Protein AF-A0A353ERA5-F1 (afdb_monomer)

Mean predicted aligned error: 6.32 Å

pLDDT: mean 88.04, std 13.56, range [39.28, 97.62]

Solvent-accessible surface area (backbone atoms only — not comparable to full-atom values): 5396 Å² total; per-residue (Å²): 114,44,59,74,58,94,85,41,57,35,30,48,60,93,49,93,55,78,39,47,49,68,57,54,34,56,77,69,66,56,56,73,92,51,51,70,74,35,47,31,38,60,56,97,84,41,54,38,28,42,59,96,78,47,48,14,34,94,64,54,89,72,86,86,73,95,78,87,87,85,83,89,81,79,82,69,81,80,81,84,75,132

Nearest PDB structures (foldseek):
  3hj7-assembly1_A  TM=8.303E-01  e=2.734E-03  Geobacillus kaustophilus
  3a2k-assembly2_B  TM=8.663E-01  e=4.888E-03  Geobacillus kaustophilus
  1ni5-assembly1_A-2  TM=8.135E-01  e=7.355E-02  Escherichia coli
  3l4g-assembly1_B  TM=6.794E-01  e=4.202E-01  Homo sapiens

Radius of gyration: 14.83 Å; Cα contacts (8 Å, |Δi|>4): 99; chains: 1; bounding box: 41×38×36 Å

Structure (mmCIF, N/CA/C/O backbone):
data_AF-A0A353ERA5-F1
#
_entry.id   AF-A0A353ERA5-F1
#
loop_
_atom_site.group_PDB
_atom_site.id
_atom_site.type_symbol
_atom_site.label_atom_id
_atom_site.label_alt_id
_atom_site.label_comp_id
_atom_site.label_asym_id
_atom_site.label_entity_id
_atom_site.label_seq_id
_atom_site.pdbx_PDB_ins_code
_atom_site.Cartn_x
_atom_site.Cartn_y
_atom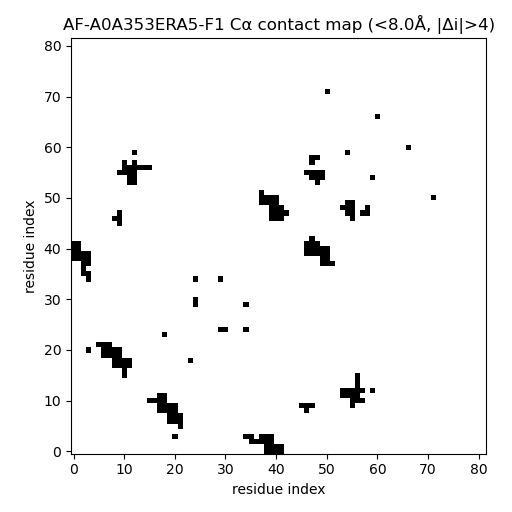_site.Cartn_z
_atom_site.occupancy
_atom_site.B_iso_or_equiv
_atom_site.auth_seq_id
_atom_site.auth_comp_id
_atom_site.auth_asym_id
_atom_site.auth_atom_id
_atom_site.pdbx_PDB_model_num
ATOM 1 N N . MET A 1 1 ? -6.085 -13.221 -0.433 1.00 86.94 1 MET A N 1
ATOM 2 C CA . MET A 1 1 ? -4.920 -12.473 -0.964 1.00 86.94 1 MET A CA 1
ATOM 3 C C . MET A 1 1 ? -4.994 -12.519 -2.479 1.00 86.94 1 MET A C 1
ATOM 5 O O . MET A 1 1 ? -5.525 -13.496 -2.990 1.00 86.94 1 MET A O 1
ATOM 9 N N . ARG A 1 2 ? -4.526 -11.489 -3.186 1.00 94.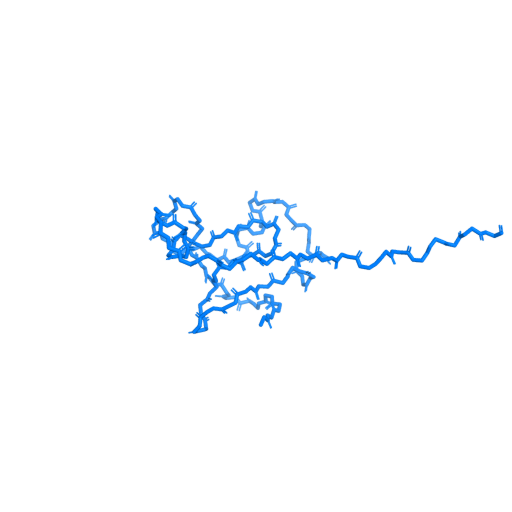06 2 ARG A N 1
ATOM 10 C CA . ARG A 1 2 ? -4.475 -11.475 -4.661 1.00 94.06 2 ARG A CA 1
ATOM 11 C C . ARG A 1 2 ? -3.333 -10.602 -5.170 1.00 94.06 2 ARG A C 1
ATOM 13 O O . ARG A 1 2 ? -2.729 -9.880 -4.383 1.00 94.06 2 ARG A O 1
ATOM 20 N N . THR A 1 3 ? -3.070 -10.642 -6.467 1.00 93.38 3 THR A N 1
ATOM 21 C CA . THR A 1 3 ? -2.208 -9.671 -7.151 1.00 93.38 3 THR A CA 1
ATOM 22 C C . THR A 1 3 ? -2.964 -8.367 -7.414 1.00 93.38 3 THR A C 1
ATOM 24 O O . THR A 1 3 ? -4.187 -8.283 -7.226 1.00 93.38 3 THR A O 1
ATOM 27 N N . TRP A 1 4 ? -2.229 -7.321 -7.787 1.00 94.12 4 TRP A N 1
ATOM 28 C CA . TRP A 1 4 ? -2.827 -6.035 -8.133 1.00 94.12 4 TRP A CA 1
ATOM 29 C C . TRP A 1 4 ? -3.580 -6.100 -9.468 1.00 94.12 4 TRP A C 1
ATOM 31 O O . TRP A 1 4 ? -3.228 -6.877 -10.350 1.00 94.12 4 TRP A O 1
ATOM 41 N N . HIS A 1 5 ? -4.608 -5.266 -9.603 1.00 94.12 5 HIS A N 1
ATOM 42 C CA . HIS A 1 5 ? -5.337 -5.044 -10.848 1.00 94.12 5 HIS A CA 1
ATOM 43 C C . HIS A 1 5 ? -5.352 -3.545 -11.182 1.00 94.12 5 HIS A C 1
ATOM 45 O O . HIS A 1 5 ? -5.336 -2.707 -10.269 1.00 94.12 5 HIS A O 1
ATOM 51 N N . PRO A 1 6 ? -5.418 -3.171 -12.472 1.00 94.12 6 PRO A N 1
ATOM 52 C CA . PRO A 1 6 ? -5.627 -1.784 -12.867 1.00 94.12 6 PRO A CA 1
ATOM 53 C C . PRO A 1 6 ? -6.863 -1.186 -12.184 1.00 94.12 6 PRO A C 1
ATOM 55 O O . PRO A 1 6 ? -7.923 -1.804 -12.139 1.00 94.12 6 PRO A O 1
ATOM 58 N N . GLY A 1 7 ? -6.721 0.025 -11.644 1.00 94.56 7 GLY A N 1
ATOM 59 C CA . GLY A 1 7 ? -7.788 0.702 -10.899 1.00 94.56 7 GLY A CA 1
ATOM 60 C C . GLY A 1 7 ? -7.784 0.442 -9.391 1.00 94.56 7 GLY A C 1
ATOM 61 O O . GLY A 1 7 ? -8.486 1.152 -8.668 1.00 94.56 7 GLY A O 1
ATOM 62 N N . ASP A 1 8 ? -6.956 -0.485 -8.896 1.00 96.44 8 ASP A N 1
ATOM 63 C CA . ASP A 1 8 ? -6.763 -0.668 -7.459 1.00 96.44 8 ASP A CA 1
ATOM 64 C C . ASP A 1 8 ? -6.353 0.635 -6.778 1.00 96.44 8 ASP A C 1
ATOM 66 O O . ASP A 1 8 ? -5.476 1.368 -7.246 1.00 96.44 8 ASP A O 1
ATOM 70 N N . LYS A 1 9 ? -6.976 0.899 -5.631 1.00 97.06 9 LYS A N 1
ATOM 71 C CA . LYS A 1 9 ? -6.708 2.067 -4.799 1.00 97.06 9 LYS A CA 1
ATOM 72 C C . LYS A 1 9 ? -6.738 1.694 -3.328 1.00 97.06 9 LYS A C 1
ATOM 74 O O . LYS A 1 9 ? -7.486 0.814 -2.910 1.00 97.06 9 LYS A O 1
ATOM 79 N N . PHE A 1 10 ? -5.935 2.394 -2.545 1.00 97.56 10 PHE A N 1
ATOM 80 C CA . PHE A 1 10 ? -5.888 2.249 -1.095 1.00 97.56 10 PHE A CA 1
ATOM 81 C C . PHE A 1 10 ? -5.464 3.571 -0.463 1.00 97.56 10 PHE A C 1
ATOM 83 O O . PHE A 1 10 ? -5.047 4.483 -1.172 1.00 97.56 10 PHE A O 1
ATOM 90 N N . ILE A 1 11 ? -5.575 3.690 0.855 1.00 97.62 11 ILE A N 1
ATOM 91 C CA . ILE A 1 11 ? -5.086 4.856 1.596 1.00 97.62 11 ILE A CA 1
ATOM 92 C C . ILE A 1 11 ? -3.771 4.435 2.256 1.00 97.62 11 ILE A C 1
ATOM 94 O O . ILE A 1 11 ? -3.827 3.658 3.207 1.00 97.62 11 ILE A O 1
ATOM 98 N N . PRO A 1 12 ? -2.592 4.862 1.768 1.00 96.31 12 PRO A N 1
ATOM 99 C CA . PRO A 1 12 ? -1.322 4.519 2.402 1.00 96.31 12 PRO A CA 1
ATOM 100 C C . PRO A 1 12 ? -1.250 5.046 3.838 1.00 96.31 12 PRO A C 1
ATOM 102 O O . PRO A 1 12 ? -1.831 6.086 4.141 1.00 96.31 12 PRO A O 1
ATOM 105 N N . LEU A 1 13 ? -0.515 4.356 4.711 1.00 94.69 13 LEU A N 1
ATOM 106 C CA . LEU A 1 13 ? -0.307 4.788 6.095 1.00 94.69 13 LEU A CA 1
ATOM 107 C C . LEU A 1 13 ? 0.129 6.262 6.181 1.00 94.69 13 LEU A C 1
ATOM 109 O O . LEU A 1 13 ? 1.076 6.669 5.507 1.00 94.69 13 LEU A O 1
ATOM 113 N N . GLY A 1 14 ? -0.550 7.045 7.023 1.00 92.44 14 GLY A N 1
ATOM 114 C CA . GLY A 1 14 ? -0.281 8.474 7.205 1.00 92.44 14 GLY A CA 1
ATOM 115 C C . GLY A 1 14 ? -0.943 9.390 6.170 1.00 92.44 14 GLY A C 1
ATOM 116 O O . GLY A 1 14 ? -0.850 10.607 6.299 1.00 92.44 14 GLY A O 1
ATOM 117 N N . MET A 1 15 ? -1.632 8.839 5.167 1.00 94.38 15 MET A N 1
ATOM 118 C CA . MET A 1 15 ? -2.464 9.603 4.236 1.00 94.38 15 MET A CA 1
ATOM 119 C C . MET A 1 15 ? -3.943 9.533 4.628 1.00 94.38 15 MET A C 1
ATOM 121 O O . MET A 1 15 ? -4.378 8.615 5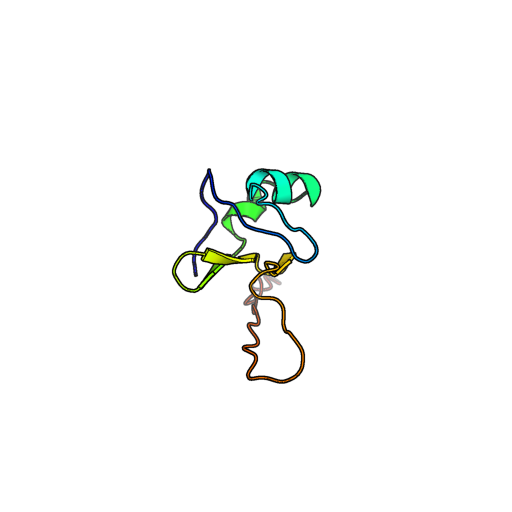.318 1.00 94.38 15 MET A O 1
ATOM 125 N N . SER A 1 16 ? -4.727 10.505 4.157 1.00 93.50 16 SER A N 1
ATOM 126 C CA . SER A 1 16 ? -6.185 10.567 4.355 1.00 93.50 16 SER A CA 1
ATOM 127 C C . SER A 1 16 ? -6.991 10.303 3.080 1.00 93.50 16 SER A C 1
ATOM 129 O O . SER A 1 16 ? -8.202 10.117 3.150 1.00 93.50 16 SER A O 1
ATOM 131 N N . GLN A 1 17 ? -6.334 10.285 1.917 1.00 96.00 17 GLN A N 1
ATOM 132 C CA . GLN A 1 17 ? -6.973 10.154 0.608 1.00 96.00 17 GLN A CA 1
ATOM 133 C C . GLN A 1 17 ? -6.555 8.866 -0.095 1.00 96.00 17 GLN A C 1
ATOM 135 O O . GLN A 1 17 ? -5.449 8.354 0.102 1.00 96.00 17 GLN A O 1
ATOM 140 N N . TYR A 1 18 ? -7.447 8.361 -0.948 1.00 97.12 18 TYR A N 1
ATOM 141 C CA . TYR A 1 18 ? -7.142 7.222 -1.802 1.00 97.12 18 TYR A CA 1
ATOM 142 C C . TYR A 1 18 ? -6.035 7.574 -2.789 1.00 97.12 18 TYR A C 1
ATOM 144 O O . TYR A 1 18 ? -6.082 8.591 -3.478 1.00 97.12 18 TYR A O 1
ATOM 152 N N . LYS A 1 19 ? -5.083 6.661 -2.914 1.00 96.88 19 LYS A N 1
ATOM 153 C CA . LYS A 1 19 ? -4.041 6.672 -3.925 1.00 96.88 19 LYS A CA 1
ATOM 154 C C . LYS A 1 19 ? -4.200 5.450 -4.811 1.00 96.88 19 LYS A C 1
ATOM 156 O O . LYS A 1 19 ? -4.427 4.345 -4.307 1.00 96.88 19 LYS A O 1
ATOM 161 N N . LYS A 1 20 ? -4.077 5.632 -6.128 1.00 97.62 20 LYS A N 1
ATOM 162 C CA . LYS A 1 20 ? -4.004 4.495 -7.047 1.00 97.62 20 LYS A CA 1
ATOM 163 C C . LYS A 1 20 ? -2.765 3.676 -6.717 1.00 97.62 20 LYS A C 1
ATOM 165 O O . LYS A 1 20 ? -1.685 4.217 -6.479 1.00 97.62 20 LYS A O 1
ATOM 170 N N . LEU A 1 21 ? -2.914 2.363 -6.736 1.00 96.75 21 LEU A N 1
ATOM 171 C CA . LEU A 1 21 ? -1.815 1.456 -6.464 1.00 96.75 21 LEU A CA 1
ATOM 172 C C . LEU A 1 21 ? -0.731 1.549 -7.552 1.00 96.75 21 LEU A C 1
ATOM 174 O O . LEU A 1 21 ? 0.452 1.466 -7.237 1.00 96.75 21 LEU A O 1
ATOM 178 N N . SER A 1 22 ? -1.120 1.834 -8.802 1.00 95.69 22 SER A N 1
ATOM 179 C CA . SER A 1 22 ? -0.191 2.155 -9.895 1.00 95.69 22 SER A CA 1
ATOM 180 C C . SER A 1 22 ? 0.717 3.338 -9.557 1.00 95.69 22 SER A C 1
ATOM 182 O O . SER A 1 22 ? 1.932 3.244 -9.710 1.00 95.69 22 SER A O 1
ATOM 184 N N . ASP A 1 23 ? 0.133 4.422 -9.048 1.00 96.69 23 ASP A N 1
ATOM 185 C CA . ASP A 1 23 ? 0.849 5.661 -8.734 1.00 96.69 23 ASP A CA 1
ATOM 186 C C . ASP A 1 23 ? 1.749 5.440 -7.515 1.00 96.69 23 ASP A C 1
ATOM 188 O O . ASP A 1 23 ? 2.902 5.855 -7.494 1.00 96.69 23 ASP A O 1
ATOM 192 N N . TYR A 1 24 ? 1.265 4.680 -6.526 1.00 96.38 24 TYR A N 1
ATOM 193 C CA . TYR A 1 24 ? 2.088 4.232 -5.405 1.00 96.38 24 TYR A CA 1
ATOM 194 C C . TYR A 1 24 ? 3.316 3.425 -5.866 1.00 96.38 24 TYR A C 1
ATOM 196 O O . TYR A 1 24 ? 4.419 3.647 -5.365 1.00 96.38 24 TYR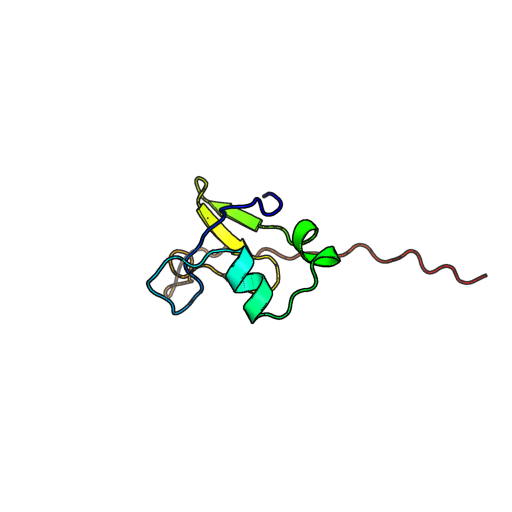 A O 1
ATOM 204 N N . PHE A 1 25 ? 3.157 2.512 -6.831 1.00 95.69 25 PHE A N 1
ATOM 205 C CA . PHE A 1 25 ? 4.278 1.745 -7.377 1.00 95.69 25 PHE A CA 1
ATOM 206 C C . PHE A 1 25 ? 5.286 2.617 -8.130 1.00 95.69 25 PHE A C 1
ATOM 208 O O . PHE A 1 25 ? 6.489 2.371 -8.022 1.00 95.69 25 PHE A O 1
ATOM 215 N N . ILE A 1 26 ? 4.816 3.628 -8.864 1.00 95.94 26 ILE A N 1
ATOM 216 C CA . ILE A 1 26 ? 5.676 4.597 -9.555 1.00 95.94 26 ILE A CA 1
ATOM 217 C C . ILE A 1 26 ? 6.501 5.388 -8.535 1.00 95.94 26 ILE A C 1
ATOM 219 O O . ILE A 1 26 ? 7.727 5.422 -8.643 1.00 95.94 26 ILE A O 1
ATOM 223 N N . ASP A 1 27 ? 5.863 5.925 -7.497 1.00 95.00 27 ASP A N 1
ATOM 224 C CA . ASP A 1 27 ? 6.537 6.724 -6.467 1.00 95.00 27 ASP A CA 1
ATOM 225 C C . ASP A 1 27 ? 7.579 5.925 -5.684 1.00 95.00 27 ASP A C 1
ATOM 227 O O . ASP A 1 27 ? 8.642 6.433 -5.325 1.00 95.00 27 ASP A O 1
ATOM 231 N N . LYS A 1 28 ? 7.292 4.643 -5.433 1.00 94.25 28 LYS A N 1
ATOM 232 C CA . LYS A 1 28 ? 8.235 3.710 -4.806 1.00 94.25 28 LYS A CA 1
ATOM 233 C C . LYS A 1 28 ? 9.272 3.145 -5.777 1.00 94.25 28 LYS A C 1
ATOM 235 O O . LYS A 1 28 ? 1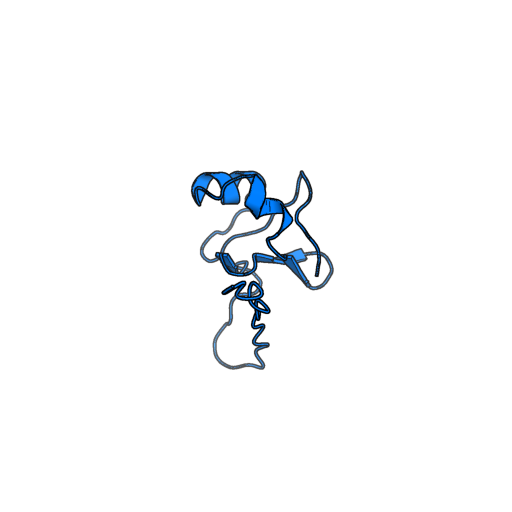0.085 2.326 -5.358 1.00 94.25 28 LYS A O 1
ATOM 240 N N . LYS A 1 29 ? 9.268 3.583 -7.041 1.00 95.06 29 LYS A N 1
ATOM 241 C CA . LYS A 1 29 ? 10.180 3.137 -8.106 1.00 95.06 29 LYS A CA 1
ATOM 242 C C . LYS A 1 29 ? 10.192 1.614 -8.270 1.00 95.06 29 LYS A C 1
ATOM 244 O O . LYS A 1 29 ? 11.229 1.010 -8.524 1.00 95.06 29 LYS A O 1
ATOM 249 N N . ILE A 1 30 ? 9.027 0.985 -8.125 1.00 93.81 30 ILE A N 1
ATOM 250 C CA . ILE A 1 30 ? 8.880 -0.467 -8.230 1.00 93.81 30 ILE A CA 1
ATOM 251 C C . ILE A 1 30 ? 8.819 -0.852 -9.717 1.00 93.81 30 ILE A C 1
ATOM 253 O O . ILE A 1 30 ? 7.893 -0.414 -10.423 1.00 93.81 30 ILE A O 1
ATOM 257 N N . PRO A 1 31 ? 9.756 -1.680 -10.221 1.00 93.31 31 PRO A N 1
ATOM 258 C CA . PRO A 1 31 ? 9.767 -2.076 -11.626 1.00 93.31 31 PRO A CA 1
ATOM 259 C C . PRO A 1 31 ? 8.543 -2.920 -11.987 1.00 93.31 31 PRO A C 1
ATOM 261 O O . PRO A 1 31 ? 8.094 -3.744 -11.191 1.00 93.31 31 PRO A O 1
ATOM 264 N N . SER A 1 32 ? 8.027 -2.747 -13.208 1.00 90.19 32 SER A N 1
ATOM 265 C CA . SER A 1 32 ? 6.786 -3.398 -13.663 1.00 90.19 32 SER A CA 1
ATOM 266 C C . SER A 1 32 ? 6.816 -4.921 -13.520 1.00 90.19 32 SER A C 1
ATOM 268 O O . SER A 1 32 ? 5.857 -5.502 -13.026 1.00 90.19 32 SER A O 1
ATOM 270 N N . LEU A 1 33 ? 7.957 -5.543 -13.842 1.00 91.56 33 LEU A N 1
ATOM 271 C CA . LEU A 1 33 ? 8.193 -6.992 -13.751 1.00 91.56 33 LEU A CA 1
ATOM 272 C C . LEU A 1 33 ? 7.984 -7.574 -12.341 1.00 91.56 33 LEU A C 1
ATOM 274 O O . LEU A 1 33 ? 7.770 -8.777 -12.189 1.00 91.56 33 LEU A O 1
ATOM 278 N N . PHE A 1 34 ? 8.077 -6.737 -11.303 1.00 90.31 34 PHE A N 1
ATOM 279 C CA . PHE A 1 34 ? 7.869 -7.159 -9.922 1.00 90.31 34 PHE A CA 1
ATOM 280 C C . PHE A 1 34 ? 6.458 -6.875 -9.418 1.00 90.31 34 PHE A C 1
ATOM 282 O O . PHE A 1 34 ? 6.048 -7.540 -8.473 1.00 90.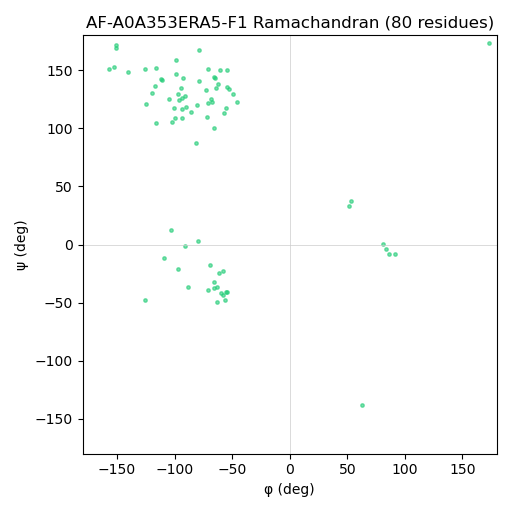31 34 PHE A O 1
ATOM 289 N N . ARG A 1 35 ? 5.706 -5.943 -10.023 1.00 92.12 35 ARG A N 1
ATOM 290 C CA . ARG A 1 35 ? 4.402 -5.481 -9.505 1.00 92.12 35 ARG A CA 1
ATOM 291 C C . ARG A 1 35 ? 3.389 -6.617 -9.391 1.00 92.12 35 ARG A C 1
ATOM 293 O O . ARG A 1 35 ? 2.742 -6.750 -8.356 1.00 92.12 35 ARG A O 1
ATOM 300 N N . ASP A 1 36 ? 3.340 -7.497 -10.388 1.00 91.62 36 ASP A N 1
ATOM 301 C CA . ASP A 1 36 ? 2.442 -8.663 -10.401 1.00 91.62 36 ASP A CA 1
ATOM 302 C C . ASP A 1 36 ? 2.824 -9.727 -9.365 1.00 91.62 36 ASP A C 1
ATOM 304 O O . ASP A 1 36 ? 2.004 -10.556 -8.985 1.00 91.62 36 ASP A O 1
ATOM 308 N N . LYS A 1 37 ? 4.059 -9.685 -8.852 1.00 91.75 37 LYS A N 1
ATOM 309 C CA . LYS A 1 37 ? 4.555 -10.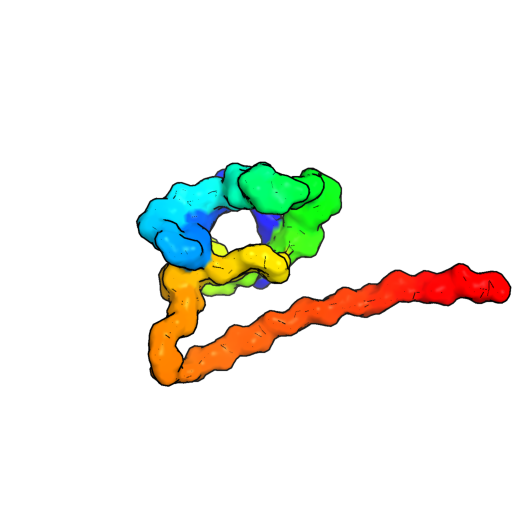592 -7.806 1.00 91.75 37 LYS A CA 1
ATOM 310 C C . LYS A 1 37 ? 4.334 -10.041 -6.396 1.00 91.75 37 LYS A C 1
ATOM 312 O O . LYS A 1 37 ? 4.712 -10.694 -5.420 1.00 91.75 37 LYS A O 1
ATOM 317 N N . ILE A 1 38 ? 3.771 -8.838 -6.264 1.00 93.12 38 ILE A N 1
ATOM 318 C CA . ILE A 1 38 ? 3.489 -8.219 -4.968 1.00 93.12 38 ILE A CA 1
ATOM 319 C C . ILE A 1 38 ? 2.123 -8.713 -4.481 1.00 93.12 38 ILE A C 1
ATOM 321 O O . ILE A 1 38 ? 1.102 -8.378 -5.086 1.00 93.12 38 ILE A O 1
ATOM 325 N N . PRO A 1 39 ? 2.064 -9.487 -3.383 1.00 94.25 39 PRO A N 1
ATOM 326 C CA . PRO A 1 39 ? 0.792 -9.918 -2.834 1.00 94.25 39 PRO A CA 1
ATOM 327 C C . PRO A 1 39 ? 0.088 -8.743 -2.152 1.00 94.25 39 PRO A C 1
ATOM 329 O O . PRO A 1 39 ? 0.672 -8.037 -1.327 1.00 94.25 39 PRO A O 1
ATOM 332 N N . LEU A 1 40 ? -1.193 -8.573 -2.455 1.00 96.31 40 LEU A N 1
ATOM 333 C CA . LEU A 1 40 ? -2.097 -7.692 -1.732 1.00 96.31 40 LEU A CA 1
ATOM 334 C C . LEU A 1 40 ? -2.901 -8.501 -0.718 1.00 96.31 40 LEU A C 1
ATOM 336 O O . LEU A 1 40 ? -3.529 -9.522 -1.041 1.00 96.31 40 LEU A O 1
ATOM 340 N N . VAL A 1 41 ? -2.911 -8.016 0.519 1.00 95.19 41 VAL A N 1
ATOM 341 C CA . VAL A 1 41 ? -3.783 -8.539 1.568 1.00 95.19 41 VAL A CA 1
ATOM 342 C C . VAL A 1 41 ? -5.048 -7.706 1.581 1.00 95.19 41 VAL A C 1
ATOM 344 O O . VAL A 1 41 ? -4.997 -6.480 1.670 1.00 95.19 41 VAL A O 1
ATOM 347 N N . LEU A 1 42 ? -6.180 -8.397 1.482 1.00 95.50 42 LEU A N 1
ATOM 348 C CA . LEU A 1 42 ? -7.496 -7.786 1.480 1.00 95.50 42 LEU A CA 1
ATOM 349 C C . LEU A 1 42 ? -8.234 -8.130 2.768 1.00 95.50 42 LEU A C 1
ATOM 351 O O . LEU A 1 42 ? -8.188 -9.279 3.210 1.00 95.50 42 LEU A O 1
ATOM 355 N N . VAL A 1 43 ? -8.982 -7.172 3.298 1.00 94.44 43 VAL A N 1
ATOM 356 C CA . VAL A 1 43 ? -9.971 -7.387 4.356 1.00 94.44 43 VAL A CA 1
ATOM 357 C C . VAL A 1 43 ? -11.296 -6.839 3.845 1.00 94.44 43 VAL A C 1
ATOM 359 O O . VAL A 1 43 ? -11.378 -5.675 3.477 1.00 94.44 43 VAL A O 1
ATOM 362 N N . LYS A 1 44 ? -12.325 -7.693 3.762 1.00 93.69 44 LYS A N 1
ATOM 363 C CA . LYS A 1 44 ? -13.652 -7.332 3.215 1.00 93.69 44 LYS A CA 1
ATOM 364 C C . LYS A 1 44 ? -13.601 -6.665 1.824 1.00 93.69 44 LYS A C 1
ATOM 366 O O . LYS A 1 44 ? -14.419 -5.815 1.507 1.00 93.69 44 LYS A O 1
ATOM 371 N N . GLY A 1 45 ? -12.633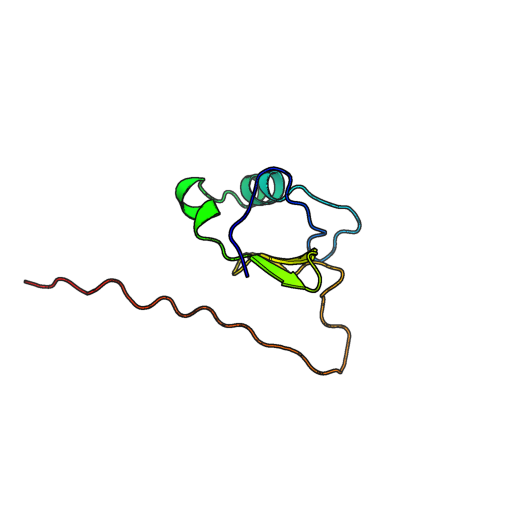 -7.057 0.993 1.00 92.62 45 GLY A N 1
ATOM 372 C CA . GLY A 1 45 ? -12.441 -6.502 -0.353 1.00 92.62 45 GLY A CA 1
ATOM 373 C C . GLY A 1 45 ? -11.580 -5.235 -0.417 1.00 92.62 45 GLY A C 1
ATOM 374 O O . GLY A 1 45 ? -11.185 -4.843 -1.512 1.00 92.62 45 GLY A O 1
ATOM 375 N N . GLU A 1 46 ? -11.211 -4.643 0.720 1.00 95.25 46 GLU A N 1
ATOM 376 C CA . GLU A 1 46 ? -10.333 -3.473 0.785 1.00 95.25 46 GLU A CA 1
ATOM 377 C C . GLU A 1 46 ? -8.869 -3.875 0.957 1.00 95.25 46 GLU A C 1
ATOM 379 O O . GLU A 1 46 ? -8.556 -4.830 1.668 1.00 95.25 46 GLU A O 1
ATOM 384 N N . ILE A 1 47 ? -7.954 -3.133 0.330 1.00 96.75 47 ILE A N 1
ATOM 385 C CA . ILE A 1 47 ? -6.510 -3.360 0.461 1.00 96.75 47 ILE A CA 1
ATOM 386 C C . ILE A 1 47 ? -6.061 -2.931 1.857 1.00 96.75 47 ILE A C 1
ATOM 388 O O . ILE A 1 47 ? -5.990 -1.742 2.158 1.00 96.75 47 ILE A O 1
ATOM 392 N N . ALA A 1 48 ? -5.714 -3.915 2.685 1.00 96.06 48 ALA A N 1
ATOM 393 C CA . ALA A 1 48 ? -5.189 -3.712 4.028 1.00 96.06 48 ALA A CA 1
ATOM 394 C C . ALA A 1 48 ? -3.665 -3.558 4.031 1.00 96.06 48 ALA A C 1
ATOM 396 O O . ALA A 1 48 ? -3.120 -2.760 4.795 1.00 96.06 48 ALA A O 1
ATOM 397 N N . CYS A 1 49 ? -2.959 -4.287 3.162 1.00 95.19 49 CYS A N 1
ATOM 398 C CA . CYS A 1 49 ? -1.534 -4.068 2.949 1.00 95.19 49 CYS A CA 1
ATOM 399 C C . CYS A 1 49 ? -1.062 -4.480 1.549 1.00 95.19 49 CYS A C 1
ATOM 401 O O . CYS A 1 49 ? -1.612 -5.374 0.901 1.00 95.19 49 CYS A O 1
ATOM 403 N N . VAL A 1 50 ? -0.000 -3.809 1.117 1.00 95.62 50 VAL A N 1
ATOM 404 C CA . VAL A 1 50 ? 0.819 -4.111 -0.052 1.00 95.62 50 VAL A CA 1
ATOM 405 C C . VAL A 1 50 ? 2.059 -4.836 0.468 1.00 95.62 50 VAL A C 1
ATOM 407 O O . VAL A 1 50 ? 2.893 -4.232 1.150 1.00 95.62 50 VAL A O 1
ATOM 410 N N . GLY A 1 51 ? 2.159 -6.140 0.207 1.00 92.75 51 GLY A N 1
ATOM 411 C CA . GLY A 1 51 ? 3.131 -7.023 0.848 1.00 92.75 51 GLY A CA 1
ATOM 412 C C . GLY A 1 51 ? 4.574 -6.548 0.688 1.00 92.75 51 GLY A C 1
ATOM 413 O O . GLY A 1 51 ? 5.088 -6.489 -0.423 1.00 92.75 51 GLY A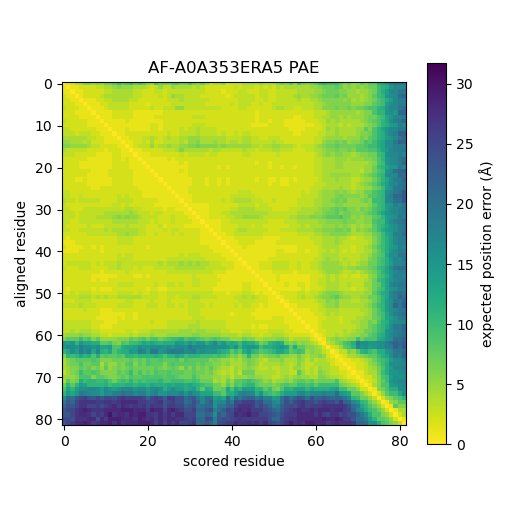 O 1
ATOM 414 N N . GLY A 1 52 ? 5.228 -6.233 1.808 1.00 88.56 52 GLY A N 1
ATOM 415 C CA . GLY A 1 52 ? 6.608 -5.740 1.839 1.00 88.56 52 GLY A CA 1
ATOM 416 C C . GLY A 1 52 ? 6.782 -4.245 1.542 1.00 88.56 52 GLY A C 1
ATOM 417 O O . GLY A 1 52 ? 7.914 -3.776 1.570 1.00 88.56 52 GLY A O 1
ATOM 418 N N . PHE A 1 53 ? 5.703 -3.489 1.290 1.00 92.75 53 PHE A N 1
ATOM 419 C CA . PHE A 1 53 ? 5.794 -2.074 0.897 1.00 92.75 53 PHE A CA 1
ATOM 420 C C . PHE A 1 53 ? 4.989 -1.115 1.779 1.00 92.75 53 PHE A C 1
ATOM 422 O O . PHE A 1 53 ? 5.515 -0.079 2.186 1.00 92.75 53 PHE A O 1
ATOM 429 N N . ALA A 1 54 ? 3.719 -1.414 2.071 1.00 93.94 54 ALA A N 1
ATOM 430 C CA . ALA A 1 54 ? 2.881 -0.522 2.874 1.00 93.94 54 ALA A CA 1
ATOM 431 C C . ALA A 1 54 ? 1.720 -1.233 3.561 1.00 93.94 54 ALA A C 1
ATOM 433 O O . ALA A 1 54 ? 1.151 -2.185 3.037 1.00 93.94 54 ALA A O 1
ATOM 434 N N . VAL A 1 55 ? 1.315 -0.683 4.702 1.00 95.38 55 VAL A N 1
ATOM 435 C CA . VAL A 1 55 ? 0.016 -0.941 5.331 1.00 95.38 55 VAL A CA 1
ATOM 436 C C . VAL A 1 55 ? -0.920 0.212 4.967 1.00 95.38 55 VAL A C 1
ATOM 438 O O . VAL A 1 55 ? -0.469 1.345 4.782 1.00 95.38 55 VAL A O 1
ATOM 441 N N . ALA A 1 56 ? -2.209 -0.072 4.818 1.00 96.62 56 ALA A N 1
ATOM 442 C CA . ALA A 1 56 ? -3.218 0.950 4.598 1.00 96.62 56 ALA A CA 1
ATOM 443 C C . ALA A 1 56 ? -3.590 1.646 5.921 1.00 96.62 56 ALA A C 1
ATOM 445 O O . ALA A 1 56 ? -3.715 0.987 6.952 1.00 96.62 56 ALA A O 1
ATOM 446 N N . ASP A 1 57 ? -3.795 2.966 5.906 1.00 96.19 57 ASP A N 1
ATOM 447 C CA . ASP A 1 57 ? -4.078 3.759 7.114 1.00 96.19 57 ASP A CA 1
ATOM 448 C C . ASP A 1 57 ? -5.282 3.250 7.933 1.00 96.19 57 ASP A C 1
ATOM 450 O O . ASP A 1 57 ? -5.152 3.161 9.158 1.00 96.19 57 ASP A O 1
ATOM 454 N N . PRO A 1 58 ? -6.409 2.821 7.320 1.00 94.00 58 PRO A N 1
ATOM 455 C CA . PRO A 1 58 ? -7.540 2.265 8.069 1.00 94.00 58 PRO A CA 1
ATOM 456 C C . PRO A 1 58 ? -7.194 0.998 8.864 1.00 94.00 58 PRO A C 1
ATOM 458 O O . PRO A 1 58 ? -7.836 0.711 9.870 1.00 94.00 58 PRO A O 1
ATOM 461 N N . PHE A 1 59 ? -6.159 0.267 8.441 1.00 93.25 59 PHE A N 1
ATOM 462 C CA . PHE A 1 59 ? -5.710 -0.995 9.033 1.00 93.25 59 PHE A CA 1
ATOM 463 C C . PHE A 1 59 ? -4.460 -0.832 9.903 1.00 93.25 59 PHE A C 1
ATOM 465 O O . PHE A 1 59 ? -3.826 -1.820 10.284 1.00 93.25 59 PHE A O 1
ATOM 472 N N . LYS A 1 60 ? -4.081 0.409 10.225 1.00 91.62 60 LYS A N 1
ATOM 473 C CA . LYS A 1 60 ? -2.976 0.665 11.146 1.00 91.62 60 LYS A CA 1
ATOM 474 C C . LYS A 1 60 ? -3.305 0.153 12.542 1.00 91.62 60 LYS A C 1
ATOM 476 O O . LYS A 1 60 ? -4.429 0.278 13.027 1.00 91.62 60 LYS A O 1
ATOM 481 N N . ILE A 1 61 ? -2.289 -0.369 13.213 1.00 89.75 61 ILE A N 1
ATOM 482 C CA . ILE A 1 61 ? -2.404 -0.803 14.603 1.00 89.75 61 ILE A CA 1
ATOM 483 C C . ILE A 1 61 ? -2.606 0.445 15.473 1.00 89.75 61 ILE A C 1
ATOM 485 O O . ILE A 1 61 ? -1.815 1.386 15.404 1.00 89.75 61 ILE A O 1
ATOM 489 N N . ARG A 1 62 ? -3.674 0.468 16.276 1.00 85.19 62 ARG A N 1
ATOM 490 C CA . ARG A 1 62 ? -3.965 1.544 17.233 1.00 85.19 62 ARG A CA 1
ATOM 491 C C . ARG A 1 62 ? -3.918 0.977 18.647 1.00 85.19 62 ARG A C 1
ATOM 493 O O . ARG A 1 62 ? -4.845 0.291 19.059 1.00 85.19 62 ARG A O 1
ATOM 500 N N . GLY A 1 63 ? -2.850 1.276 19.382 1.00 83.44 63 GLY A N 1
ATOM 501 C CA . GLY A 1 63 ? -2.717 0.881 20.785 1.00 83.44 63 GLY A CA 1
ATOM 502 C C . GLY A 1 63 ? -2.692 -0.637 20.990 1.00 83.44 63 GLY A C 1
ATOM 503 O O . GLY A 1 63 ? -2.023 -1.357 20.250 1.00 83.44 63 GLY A O 1
ATOM 504 N N . GLN A 1 64 ? -3.397 -1.102 22.022 1.00 78.56 64 GLN A N 1
ATOM 505 C CA . GLN A 1 64 ? -3.460 -2.512 22.400 1.00 78.56 64 GLN A CA 1
ATOM 506 C C . GLN A 1 64 ? -4.677 -3.203 21.774 1.00 78.56 64 GLN A C 1
ATOM 508 O O . GLN A 1 64 ? -5.791 -2.685 21.802 1.00 78.56 64 GLN A O 1
ATOM 513 N N . GLY A 1 65 ? -4.451 -4.390 21.217 1.00 80.06 65 GLY A N 1
ATOM 514 C CA . GLY A 1 65 ? -5.469 -5.227 20.593 1.00 80.06 65 GLY A CA 1
ATOM 515 C C . GLY A 1 65 ? -4.836 -6.433 19.905 1.00 80.06 65 GLY A C 1
ATOM 516 O O . GLY A 1 65 ? -3.612 -6.536 19.808 1.00 80.06 65 GLY A O 1
ATOM 517 N N . ASN A 1 66 ? -5.670 -7.346 19.412 1.00 81.94 66 ASN A N 1
ATOM 518 C CA . ASN A 1 66 ? -5.193 -8.514 18.676 1.00 81.94 66 ASN A CA 1
ATOM 519 C C . ASN A 1 66 ? -4.651 -8.081 17.310 1.00 81.94 66 ASN A C 1
ATOM 521 O O . ASN A 1 66 ? -5.372 -7.489 16.506 1.00 81.94 66 ASN A O 1
ATOM 525 N N . CYS A 1 67 ? -3.385 -8.389 17.041 1.00 83.62 67 CYS A N 1
ATOM 526 C CA . CYS A 1 67 ? -2.734 -8.098 15.772 1.00 83.62 67 CYS A CA 1
ATOM 527 C C . CYS A 1 67 ? -2.430 -9.394 15.012 1.00 83.62 67 CYS A C 1
ATOM 529 O O . CYS A 1 67 ? -2.057 -10.410 15.597 1.00 83.62 67 CYS A O 1
ATOM 531 N N . LEU A 1 68 ? -2.586 -9.357 13.688 1.00 84.44 68 LEU A N 1
ATOM 532 C CA . LEU A 1 68 ? -2.195 -10.461 12.818 1.00 84.44 68 LEU A CA 1
ATOM 533 C C . LEU A 1 68 ? -0.850 -10.137 12.171 1.00 84.44 68 LEU A C 1
ATOM 535 O O . LEU A 1 68 ? -0.738 -9.190 11.391 1.00 84.44 68 LEU A O 1
ATOM 539 N N . LYS A 1 69 ? 0.167 -10.947 12.465 1.00 85.44 69 LYS A N 1
ATOM 540 C CA . LYS A 1 69 ? 1.470 -10.860 11.803 1.00 85.44 69 LYS A CA 1
ATOM 541 C C . LYS A 1 69 ? 1.480 -11.755 10.567 1.00 85.44 69 LYS A C 1
ATOM 543 O O . LYS A 1 69 ? 1.372 -12.971 10.678 1.00 85.44 69 LYS A O 1
ATOM 548 N N . ILE A 1 70 ? 1.659 -11.155 9.393 1.00 85.56 70 ILE A N 1
ATOM 549 C CA . ILE A 1 70 ? 1.805 -11.872 8.120 1.00 85.56 70 ILE A CA 1
ATOM 550 C C . ILE A 1 70 ? 3.277 -11.818 7.714 1.00 85.56 70 ILE A C 1
ATOM 552 O O . ILE A 1 70 ? 3.851 -10.736 7.613 1.00 85.56 70 ILE A O 1
ATOM 556 N N . THR A 1 71 ? 3.885 -12.979 7.473 1.00 84.25 71 THR A N 1
ATOM 557 C CA . THR A 1 71 ? 5.288 -13.085 7.047 1.00 84.25 71 THR A CA 1
ATOM 558 C C . THR A 1 71 ? 5.341 -13.765 5.685 1.00 84.25 71 THR A C 1
ATOM 560 O O . THR A 1 71 ? 4.720 -14.808 5.500 1.00 84.25 71 THR A O 1
ATOM 563 N N . ARG A 1 72 ? 6.071 -13.185 4.725 1.00 79.69 72 ARG A N 1
ATOM 564 C CA . ARG A 1 72 ? 6.321 -13.821 3.425 1.00 79.69 72 ARG A CA 1
ATOM 565 C C . ARG A 1 72 ? 7.645 -14.572 3.492 1.00 79.69 72 ARG A C 1
ATOM 567 O O . ARG A 1 72 ? 8.685 -13.939 3.646 1.00 79.69 72 ARG A O 1
ATOM 574 N N . GLN A 1 73 ? 7.607 -15.892 3.343 1.00 78.44 73 GLN A N 1
ATOM 575 C CA . GLN A 1 73 ? 8.805 -16.683 3.076 1.00 78.44 73 GLN A CA 1
ATOM 576 C C . GLN A 1 73 ? 8.974 -16.806 1.562 1.00 78.44 73 GLN A C 1
ATOM 578 O O . GLN A 1 73 ? 8.031 -17.153 0.854 1.00 78.44 73 GLN A O 1
ATOM 583 N N . THR A 1 74 ? 10.159 -16.470 1.063 1.00 68.75 74 THR A N 1
ATOM 584 C CA . THR A 1 74 ? 10.540 -16.784 -0.315 1.00 68.75 74 THR A CA 1
ATOM 585 C C . THR A 1 74 ? 11.276 -18.109 -0.232 1.00 68.75 74 THR A C 1
ATOM 587 O O . THR A 1 74 ? 12.361 -18.158 0.342 1.00 68.75 74 THR A O 1
ATOM 590 N N . GLN A 1 75 ? 10.667 -19.188 -0.715 1.00 60.09 75 GLN A N 1
ATOM 591 C CA . GLN A 1 75 ? 11.379 -20.456 -0.826 1.00 60.09 75 GLN A CA 1
ATOM 592 C C . GLN A 1 75 ? 12.460 -20.262 -1.893 1.00 60.09 75 GLN A C 1
ATOM 594 O O . GLN A 1 75 ? 12.167 -19.754 -2.977 1.00 60.09 75 GLN A O 1
ATOM 599 N N . GLY A 1 76 ? 13.711 -20.499 -1.499 1.00 55.41 76 GLY A N 1
ATOM 600 C CA . GLY A 1 76 ? 14.901 -20.060 -2.215 1.00 55.41 76 GLY A CA 1
ATOM 601 C C . GLY A 1 76 ? 14.935 -20.497 -3.674 1.00 55.41 76 GLY A C 1
ATOM 602 O O . GLY A 1 76 ? 14.413 -21.548 -4.047 1.00 55.41 76 GLY A O 1
ATOM 603 N N . ALA A 1 77 ? 15.601 -19.666 -4.477 1.00 55.72 77 ALA A N 1
ATOM 604 C CA . ALA A 1 77 ? 16.261 -20.126 -5.682 1.00 55.72 77 ALA A CA 1
ATOM 605 C C . ALA A 1 77 ? 17.038 -21.398 -5.327 1.00 55.72 77 ALA A C 1
ATOM 607 O O . ALA A 1 77 ? 17.825 -21.408 -4.387 1.00 55.72 77 ALA A O 1
ATOM 608 N N . GLN A 1 78 ? 16.735 -22.478 -6.035 1.00 50.34 78 GLN A N 1
ATOM 609 C CA . GLN A 1 78 ? 17.521 -23.695 -6.004 1.00 50.34 78 GLN A CA 1
ATOM 610 C C . GLN A 1 78 ? 18.944 -23.296 -6.418 1.00 50.34 78 GLN A C 1
ATOM 612 O O . GLN A 1 78 ? 19.136 -22.805 -7.530 1.00 50.34 78 GLN A O 1
ATOM 617 N N . ASP A 1 79 ? 19.899 -23.393 -5.495 1.00 43.75 79 ASP A N 1
ATOM 618 C CA . ASP A 1 79 ? 21.313 -23.138 -5.748 1.00 43.75 79 ASP A CA 1
ATOM 619 C C . ASP A 1 79 ? 21.821 -24.208 -6.725 1.00 43.75 79 ASP A C 1
ATOM 621 O O . ASP A 1 79 ? 22.048 -25.357 -6.354 1.00 43.75 79 ASP A O 1
ATOM 625 N N . TRP A 1 80 ? 21.935 -23.859 -8.008 1.00 44.03 80 TRP A N 1
ATOM 626 C CA . TRP A 1 80 ? 22.612 -24.695 -8.999 1.00 44.03 80 TRP A CA 1
ATOM 627 C C . TRP A 1 80 ? 24.116 -24.449 -8.870 1.00 44.03 80 TRP A C 1
ATOM 629 O O . TRP A 1 80 ? 24.672 -23.583 -9.544 1.00 44.03 80 TRP A O 1
ATOM 639 N N . THR A 1 81 ? 24.778 -25.189 -7.990 1.00 39.28 81 THR A N 1
ATOM 640 C CA . THR A 1 81 ? 26.226 -25.407 -8.084 1.00 39.28 81 THR A CA 1
ATOM 641 C C . THR A 1 81 ? 26.457 -26.741 -8.790 1.00 39.28 81 THR A C 1
ATOM 643 O O . THR A 1 81 ? 25.881 -27.748 -8.380 1.00 39.28 81 THR A O 1
ATOM 646 N N . TRP A 1 82 ? 27.224 -26.701 -9.882 1.00 57.28 82 TRP A N 1
ATOM 647 C CA . TRP A 1 82 ? 27.690 -27.854 -10.664 1.00 57.28 82 TRP A CA 1
ATOM 648 C C . TRP A 1 82 ? 28.638 -28.750 -9.866 1.00 57.28 82 TRP A C 1
ATOM 650 O O . TRP A 1 82 ? 29.332 -28.222 -8.967 1.00 57.28 82 TRP A O 1
#

Sequence (82 aa):
MRTWHPGDKFIPLGMSQYKKLSDYFIDKKIPSLFRDKIPLVLVKGEIACVGGFAVADPFKIRGQGNCLKITRQTQGAQDWTW

Foldseek 3Di:
DAADDFPAWAAFAPGDDIDGVVVVCVVVVPDPVCRRVFDFDDDPNHGQDGHPRTGGRVNDDDPDDDDDDDDDDDPDDPPDDD

Secondary structure (DSSP, 8-state):
-B---TT-EE-BTT-SS-EEHHHHHHHTT--HHHHTTSPEEEETTEEEEETTTEEBGGG---SSS-----------------